Protein AF-A0A202DWE3-F1 (afdb_monomer_lite)

pLDDT: mean 94.94, std 4.94, range [66.31, 98.5]

Radius of gyration: 16.85 Å; chains: 1;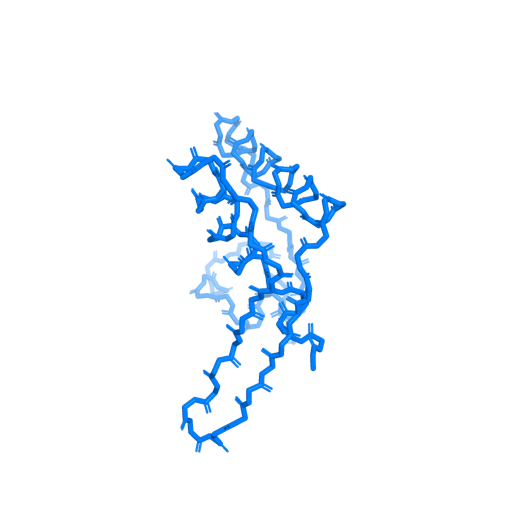 bounding box: 45×31×36 Å

Secondary structure (DSSP, 8-state):
-HHHHH-HHHHHHHHHHHHHHS---SEEEEEETTTTEEEEEE--HHHHHHHHHHHHHHHHHHHTT-------HHHHHT-TTTTT-TTPPP-

Sequence (91 aa):
DTRARESLQLGIYALAYQNTYQQPVKEVELHFLESGLIGVAEMTEKRIIKTQEQIEAAAAGIRSRQYEAKPGYQSCRYCAYVDICPSAVRA

Structure (mmCIF, N/CA/C/O backbone):
data_AF-A0A202DWE3-F1
#
_entry.id   AF-A0A202DWE3-F1
#
loop_
_atom_site.group_PDB
_atom_site.id
_atom_site.type_symbol
_atom_site.label_atom_id
_atom_site.label_alt_id
_atom_site.label_comp_id
_atom_site.label_asym_id
_atom_site.label_entity_id
_atom_site.label_seq_id
_atom_site.pdbx_PDB_ins_code
_atom_site.Cartn_x
_atom_site.Cartn_y
_atom_site.Cartn_z
_atom_site.occupancy
_atom_site.B_iso_or_equiv
_atom_site.auth_seq_id
_atom_site.auth_comp_id
_atom_site.auth_asym_id
_atom_site.auth_atom_id
_atom_site.pdbx_PDB_model_num
ATOM 1 N N . ASP A 1 1 ? 1.380 -2.577 16.159 1.00 66.31 1 ASP A N 1
ATOM 2 C CA . ASP A 1 1 ? 0.658 -1.562 15.359 1.00 66.31 1 ASP A CA 1
ATOM 3 C C . ASP A 1 1 ? 1.283 -1.058 14.080 1.00 66.31 1 ASP A C 1
ATOM 5 O O . ASP A 1 1 ? 0.528 -0.667 13.201 1.00 66.31 1 ASP A O 1
ATOM 9 N N . THR A 1 2 ? 2.603 -1.075 13.882 1.00 83.06 2 THR A N 1
ATOM 10 C CA . THR A 1 2 ? 3.205 -0.451 12.685 1.00 83.06 2 THR A CA 1
ATOM 11 C C . THR A 1 2 ? 2.638 -0.978 11.359 1.00 83.06 2 THR A C 1
ATOM 13 O O . THR A 1 2 ? 2.242 -0.179 10.517 1.00 83.06 2 THR A O 1
ATOM 16 N N . ARG A 1 3 ? 2.493 -2.306 11.205 1.00 87.06 3 ARG A N 1
ATOM 17 C CA . ARG A 1 3 ? 1.921 -2.921 9.989 1.00 87.06 3 ARG A CA 1
ATOM 18 C C . ARG A 1 3 ? 0.453 -2.553 9.755 1.00 87.06 3 ARG A C 1
ATOM 20 O O . ARG A 1 3 ? 0.084 -2.259 8.625 1.00 87.06 3 ARG A O 1
ATOM 27 N N . ALA A 1 4 ? -0.370 -2.540 10.805 1.00 90.19 4 ALA A N 1
ATOM 28 C CA . ALA A 1 4 ? -1.773 -2.139 10.697 1.00 90.19 4 ALA A CA 1
ATOM 29 C C . ALA A 1 4 ? -1.898 -0.648 10.347 1.00 90.19 4 ALA A C 1
ATOM 31 O O . ALA A 1 4 ? -2.695 -0.276 9.489 1.00 90.19 4 ALA A O 1
ATOM 32 N N . ARG A 1 5 ? -1.054 0.204 10.939 1.00 89.00 5 ARG A N 1
ATOM 33 C CA . ARG A 1 5 ? -0.998 1.653 10.693 1.00 89.00 5 ARG A CA 1
ATOM 34 C C . ARG A 1 5 ? -0.505 2.015 9.288 1.00 89.00 5 ARG A C 1
ATOM 36 O O . ARG A 1 5 ? -0.975 2.987 8.706 1.00 89.00 5 ARG A O 1
ATOM 43 N N . GLU A 1 6 ? 0.433 1.249 8.743 1.00 91.44 6 GLU A N 1
ATOM 44 C CA . GLU A 1 6 ? 1.036 1.493 7.422 1.00 91.44 6 GLU A CA 1
ATOM 45 C C . GLU A 1 6 ? 0.333 0.745 6.282 1.00 91.44 6 GLU A C 1
ATOM 47 O O . GLU A 1 6 ? 0.646 0.967 5.113 1.00 91.44 6 GLU A O 1
ATOM 52 N N . SER A 1 7 ? -0.646 -0.108 6.595 1.00 95.50 7 SER A N 1
ATOM 53 C CA . SER A 1 7 ? -1.421 -0.828 5.588 1.00 95.50 7 SER A CA 1
ATOM 54 C C . SER A 1 7 ? -2.315 0.122 4.788 1.00 95.50 7 SER A C 1
ATOM 56 O O . SER A 1 7 ? -3.329 0.618 5.290 1.00 95.50 7 SER A O 1
ATOM 58 N N . LEU A 1 8 ? -1.959 0.330 3.516 1.00 95.81 8 LEU A N 1
ATOM 59 C CA . LEU A 1 8 ? -2.804 1.025 2.541 1.00 95.81 8 LEU A CA 1
ATOM 60 C C . LEU A 1 8 ? -4.121 0.272 2.312 1.00 95.81 8 LEU A C 1
ATOM 62 O O . LEU A 1 8 ? -5.172 0.893 2.208 1.00 95.81 8 LEU A O 1
ATOM 66 N N . GLN A 1 9 ? -4.087 -1.063 2.299 1.00 96.81 9 GLN A N 1
ATOM 67 C CA . GLN A 1 9 ? -5.285 -1.881 2.109 1.00 96.81 9 GLN A CA 1
ATOM 68 C C . GLN A 1 9 ? -6.344 -1.607 3.187 1.00 96.81 9 GLN A C 1
ATOM 70 O O . GLN A 1 9 ? -7.511 -1.412 2.858 1.00 96.81 9 GLN A O 1
ATOM 75 N N . LEU A 1 10 ? -5.945 -1.536 4.463 1.00 97.44 10 LEU A N 1
ATOM 76 C CA . LEU A 1 10 ? -6.880 -1.208 5.543 1.00 97.44 10 LEU A CA 1
ATOM 77 C C . LEU A 1 10 ? -7.431 0.217 5.411 1.00 97.44 10 LEU A C 1
ATOM 79 O O . LEU A 1 10 ? -8.617 0.435 5.645 1.00 97.44 10 LEU A O 1
ATOM 83 N N . GLY A 1 11 ? -6.597 1.168 4.977 1.00 97.25 11 GLY A N 1
ATOM 84 C CA . GLY A 1 11 ? -7.048 2.524 4.662 1.00 97.25 11 GLY A CA 1
ATOM 85 C C . GLY A 1 11 ? -8.118 2.546 3.567 1.00 97.25 11 GLY A C 1
ATOM 86 O O . GLY A 1 11 ? -9.137 3.215 3.726 1.00 97.25 11 GLY A O 1
ATOM 87 N N . ILE A 1 12 ? -7.925 1.778 2.487 1.00 97.69 12 ILE A N 1
ATOM 88 C CA . ILE A 1 12 ? -8.888 1.667 1.379 1.00 97.69 12 ILE A CA 1
ATOM 89 C C . ILE A 1 12 ? -10.232 1.131 1.884 1.00 97.69 12 ILE A C 1
ATOM 91 O O . ILE A 1 12 ? -11.272 1.699 1.555 1.00 97.69 12 ILE A O 1
ATOM 95 N N . TYR A 1 13 ? -10.230 0.075 2.702 1.00 97.44 13 TYR A N 1
ATOM 96 C CA . TYR A 1 13 ? -11.472 -0.482 3.247 1.00 97.44 13 TYR A CA 1
ATOM 97 C C . TYR A 1 13 ? -12.197 0.488 4.179 1.00 97.44 13 TYR A C 1
ATOM 99 O O . TYR A 1 13 ? -13.414 0.626 4.084 1.00 97.44 13 TYR A O 1
ATOM 107 N N . ALA A 1 14 ? -11.463 1.193 5.039 1.00 97.31 14 ALA A N 1
ATOM 108 C CA . ALA A 1 14 ? -12.035 2.206 5.918 1.00 97.31 14 ALA A CA 1
ATOM 109 C C . ALA A 1 14 ? -12.680 3.361 5.132 1.00 97.31 14 ALA A C 1
ATOM 111 O O . ALA A 1 14 ? -13.806 3.759 5.426 1.00 97.31 14 ALA A O 1
ATOM 112 N N . LEU A 1 15 ? -12.000 3.854 4.094 1.00 97.00 15 LEU A N 1
ATOM 113 C CA . LEU A 1 15 ? -12.531 4.873 3.188 1.00 97.00 15 LEU A CA 1
ATOM 114 C C . LEU A 1 15 ? -13.778 4.372 2.440 1.00 97.00 15 LEU A C 1
ATOM 116 O O . LEU A 1 15 ? -14.776 5.085 2.353 1.00 97.00 15 LEU A O 1
ATOM 120 N N . ALA A 1 16 ? -13.752 3.138 1.929 1.00 97.12 16 ALA A N 1
ATOM 121 C CA . ALA A 1 16 ? -14.898 2.533 1.253 1.00 97.12 16 ALA A CA 1
ATOM 122 C C . ALA A 1 16 ? -16.108 2.392 2.189 1.00 97.12 16 ALA A C 1
ATOM 124 O O . ALA A 1 16 ? -17.229 2.717 1.794 1.00 97.12 16 ALA A O 1
ATOM 125 N N . TYR A 1 17 ? -15.883 1.964 3.435 1.00 97.62 17 TYR A N 1
ATOM 126 C CA . TYR A 1 17 ? -16.918 1.905 4.465 1.00 97.62 17 TYR A CA 1
ATOM 127 C C . TYR A 1 17 ? -17.526 3.290 4.706 1.00 97.62 17 TYR A C 1
ATOM 129 O O . TYR A 1 17 ? -18.743 3.448 4.616 1.00 97.62 17 TYR A O 1
ATOM 137 N N . GLN A 1 18 ? -16.687 4.305 4.934 1.00 96.06 18 GLN A N 1
ATOM 138 C CA . GLN A 1 18 ? -17.148 5.669 5.183 1.00 96.06 18 GLN A CA 1
ATOM 139 C C . GLN A 1 18 ? -17.971 6.224 4.018 1.00 96.06 18 GLN A C 1
ATOM 141 O O . GLN A 1 18 ? -19.029 6.796 4.253 1.00 96.06 18 GLN A O 1
ATOM 146 N N . ASN A 1 19 ? -17.549 6.006 2.773 1.00 95.94 19 ASN A N 1
ATOM 147 C CA . ASN A 1 19 ? -18.291 6.473 1.598 1.00 95.94 19 ASN A CA 1
ATOM 148 C C . ASN A 1 1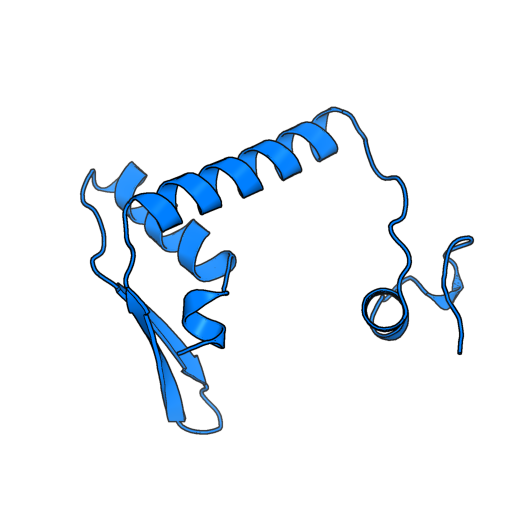9 ? -19.617 5.728 1.387 1.00 95.94 19 ASN A C 1
ATOM 150 O O . ASN A 1 19 ? -20.583 6.314 0.902 1.00 95.94 19 ASN A O 1
ATOM 154 N N . THR A 1 20 ? -19.671 4.445 1.751 1.00 97.81 20 THR A N 1
ATOM 155 C CA . THR A 1 20 ? -20.873 3.614 1.583 1.00 97.81 20 THR A CA 1
ATOM 156 C C . THR A 1 20 ? -21.923 3.930 2.642 1.00 97.81 20 THR A C 1
ATOM 158 O O . THR A 1 20 ? -23.101 4.068 2.326 1.00 97.81 20 THR A O 1
ATOM 161 N N . TYR A 1 21 ? -21.497 4.061 3.898 1.00 97.06 21 TYR A N 1
ATOM 162 C CA . TYR A 1 21 ? -22.391 4.185 5.052 1.00 97.06 21 TYR A CA 1
ATOM 163 C C . TYR A 1 21 ? -22.472 5.603 5.622 1.00 97.06 21 TYR A C 1
ATOM 165 O O . TYR A 1 21 ? -23.208 5.830 6.576 1.00 97.06 21 TYR A O 1
ATOM 173 N N . GLN A 1 22 ? -21.721 6.557 5.060 1.00 95.88 22 GLN A N 1
ATOM 174 C CA . GLN A 1 22 ? -21.618 7.941 5.545 1.00 95.88 22 GLN A CA 1
ATOM 175 C C . GLN A 1 22 ? -21.217 8.033 7.026 1.00 95.88 22 GLN A C 1
ATOM 177 O O . GLN A 1 22 ? -21.590 8.966 7.736 1.00 95.88 22 GLN A O 1
ATOM 182 N N . GLN A 1 23 ? -20.438 7.055 7.499 1.00 94.50 23 GLN A N 1
ATOM 183 C CA . GLN A 1 23 ? -20.002 6.951 8.887 1.00 94.50 23 GLN A CA 1
ATOM 184 C C . GLN A 1 23 ? -18.513 6.588 8.958 1.00 94.50 23 GLN A C 1
ATOM 186 O O . GLN A 1 23 ? -18.109 5.581 8.372 1.00 94.50 23 GLN A O 1
ATOM 191 N N . PRO A 1 24 ? -17.684 7.354 9.690 1.00 92.56 24 PRO A N 1
ATOM 192 C CA . PRO A 1 24 ? -16.277 7.018 9.850 1.00 92.56 24 PRO A CA 1
ATOM 193 C C . PRO A 1 24 ? -16.105 5.780 10.737 1.00 92.56 24 PRO A C 1
ATOM 195 O O . PRO A 1 24 ? -16.825 5.588 11.723 1.00 92.56 24 PRO A O 1
ATOM 198 N N . VAL A 1 25 ? -15.103 4.965 10.416 1.00 94.81 25 VAL A N 1
ATOM 199 C CA . VAL A 1 25 ? -14.611 3.918 11.320 1.00 94.81 25 VAL A CA 1
ATOM 200 C C . VAL A 1 25 ? -13.600 4.522 12.291 1.00 94.81 25 VAL A C 1
ATOM 202 O O . VAL A 1 25 ? -12.825 5.397 11.914 1.00 94.81 25 VAL A O 1
ATOM 205 N N . LYS A 1 26 ? -13.596 4.064 13.547 1.00 95.81 26 LYS A N 1
ATOM 206 C CA . LYS A 1 26 ? -12.637 4.547 14.556 1.00 95.81 26 LYS A CA 1
ATOM 207 C C . LYS A 1 26 ? -11.266 3.900 14.399 1.00 95.81 26 LYS A C 1
ATOM 209 O O . LYS A 1 26 ? -10.240 4.559 14.544 1.00 95.81 26 LYS A O 1
ATOM 214 N N . GLU A 1 27 ? -11.251 2.618 14.067 1.00 96.94 27 GLU A N 1
ATOM 215 C CA . GLU A 1 27 ? -10.039 1.821 13.974 1.00 96.94 27 GLU A CA 1
ATOM 216 C C . GLU A 1 27 ? -10.196 0.690 12.963 1.00 96.94 27 GLU A C 1
ATOM 218 O O . GLU A 1 27 ? -11.294 0.380 12.497 1.00 96.94 27 GLU A O 1
ATOM 223 N N . VAL A 1 28 ? -9.060 0.106 12.607 1.00 97.25 28 VAL A N 1
ATOM 224 C CA . VAL A 1 28 ? -8.937 -1.064 11.743 1.00 97.25 28 VAL A CA 1
ATOM 225 C C . VAL A 1 28 ? -7.977 -2.053 12.381 1.00 97.25 28 VAL A C 1
ATOM 227 O O . VAL A 1 28 ? -7.022 -1.661 13.056 1.00 97.25 28 VAL A O 1
ATOM 230 N N . GLU A 1 29 ? -8.192 -3.334 12.105 1.00 97.50 29 GLU A N 1
ATOM 231 C CA . GLU A 1 29 ? -7.385 -4.415 12.657 1.00 97.50 29 GLU A CA 1
ATOM 232 C C . GLU A 1 29 ? -6.776 -5.277 11.551 1.00 97.50 29 GLU A C 1
ATOM 234 O O . GLU A 1 29 ? -7.374 -5.506 10.499 1.00 97.50 29 GLU A O 1
ATOM 239 N N . LEU A 1 30 ? -5.573 -5.784 11.808 1.00 97.31 30 LEU A N 1
ATOM 240 C CA . LEU A 1 30 ? -4.889 -6.776 10.993 1.00 97.31 30 LEU A CA 1
ATOM 241 C C . LEU A 1 30 ? -4.658 -8.035 11.826 1.00 97.31 30 LEU A C 1
ATOM 243 O O . LEU A 1 30 ? -3.843 -8.027 12.749 1.00 97.31 30 LEU A O 1
ATOM 247 N N . HIS A 1 31 ? -5.353 -9.110 11.465 1.00 96.62 31 HIS A N 1
ATOM 248 C CA . HIS A 1 31 ? -5.295 -10.398 12.155 1.00 96.62 31 HIS A CA 1
ATOM 249 C C . HIS A 1 31 ? -4.284 -11.323 11.469 1.00 96.62 31 HIS A C 1
ATOM 251 O O . HIS A 1 31 ? -4.462 -11.702 10.311 1.00 96.62 31 HIS A O 1
ATOM 257 N N . PHE A 1 32 ? -3.218 -11.698 12.176 1.00 95.56 32 PHE A N 1
ATOM 258 C CA . PHE A 1 32 ? -2.237 -12.683 11.716 1.00 95.56 32 PHE A CA 1
ATOM 259 C C . PHE A 1 32 ? -2.669 -14.079 12.164 1.00 95.56 32 PHE A C 1
ATOM 261 O O . PHE A 1 32 ? -2.430 -14.471 13.302 1.00 95.56 32 PHE A O 1
ATOM 268 N N . LEU A 1 33 ? -3.297 -14.832 11.260 1.00 95.56 33 LEU A N 1
ATOM 269 C CA . LEU A 1 33 ? -3.963 -16.098 11.594 1.00 95.56 33 LEU A CA 1
ATOM 270 C C . LEU A 1 33 ? -3.024 -17.165 12.177 1.00 95.56 33 LEU A C 1
ATOM 272 O O . LEU A 1 33 ? -3.419 -17.887 13.083 1.00 95.56 33 LEU A O 1
ATOM 276 N N . GLU A 1 34 ? -1.784 -17.249 11.690 1.00 95.88 34 GLU A N 1
ATOM 277 C CA . GLU A 1 34 ? -0.819 -18.256 12.154 1.00 95.88 34 GLU A CA 1
ATOM 278 C C . GLU A 1 34 ? -0.329 -18.002 13.584 1.00 95.88 34 GLU A C 1
ATOM 280 O O . GLU A 1 34 ? -0.143 -18.940 14.353 1.00 95.88 34 GLU A O 1
ATOM 285 N N . SER A 1 35 ? -0.104 -16.736 13.944 1.00 95.25 35 SER A N 1
ATOM 286 C CA . SER A 1 35 ? 0.443 -16.359 15.252 1.00 95.25 35 SER A CA 1
ATOM 287 C C . SER A 1 35 ? -0.618 -15.904 16.252 1.00 95.25 35 SER A C 1
ATOM 289 O O . SER A 1 35 ? -0.306 -15.731 17.428 1.00 95.25 35 SER A O 1
ATOM 291 N N . GLY A 1 36 ? -1.847 -15.648 15.795 1.00 94.44 36 GLY A N 1
ATOM 292 C CA . GLY A 1 36 ? -2.906 -15.013 16.580 1.00 94.44 36 GLY A CA 1
ATOM 293 C C . GLY A 1 36 ? -2.644 -13.537 16.906 1.00 94.44 36 GLY A C 1
ATOM 294 O O . GLY A 1 36 ? -3.411 -12.934 17.651 1.00 94.44 36 GLY A O 1
ATOM 295 N N . LEU A 1 37 ? -1.570 -12.937 16.378 1.00 96.31 37 LEU A N 1
ATOM 296 C CA . LEU A 1 37 ? -1.250 -11.534 16.632 1.00 96.31 37 LEU A CA 1
ATOM 297 C C . LEU A 1 37 ? -2.296 -10.629 15.971 1.00 96.31 37 LEU A C 1
ATOM 299 O O . LEU A 1 37 ? -2.577 -10.765 14.780 1.00 96.31 37 LEU A O 1
ATOM 303 N N . ILE A 1 38 ? -2.795 -9.647 16.717 1.00 97.06 38 ILE A N 1
ATOM 304 C CA . ILE A 1 38 ? -3.685 -8.606 16.198 1.00 97.06 38 ILE A CA 1
ATOM 305 C C . ILE A 1 38 ? -2.930 -7.279 16.234 1.00 97.06 38 ILE A C 1
ATOM 307 O O . ILE A 1 38 ? -2.432 -6.857 17.277 1.00 97.06 38 ILE A O 1
ATOM 311 N N . GLY A 1 39 ? -2.792 -6.636 15.076 1.00 96.44 39 GLY A N 1
ATOM 312 C CA . GLY A 1 39 ? -2.329 -5.253 14.985 1.00 96.44 39 GLY A CA 1
ATOM 313 C C . GLY A 1 39 ? -3.520 -4.316 14.851 1.00 96.44 39 GLY A C 1
ATOM 314 O O . GLY A 1 39 ? -4.339 -4.528 13.964 1.00 96.44 39 GLY A O 1
ATOM 315 N N . VAL A 1 40 ? -3.586 -3.270 15.665 1.00 97.12 40 VAL A N 1
ATOM 316 C CA . VAL A 1 40 ? -4.681 -2.292 15.658 1.00 97.12 40 VAL A CA 1
ATOM 317 C C . VAL A 1 40 ? -4.156 -0.959 15.127 1.00 97.12 40 VAL A C 1
ATOM 319 O O . VAL A 1 40 ? -2.960 -0.667 15.173 1.00 97.12 40 VAL A O 1
ATOM 322 N N . ALA A 1 41 ? -5.014 -0.144 14.527 1.00 96.38 41 ALA A N 1
ATOM 323 C CA . ALA A 1 41 ? -4.635 1.210 14.163 1.00 96.38 41 ALA A CA 1
ATOM 324 C C . ALA A 1 41 ? -5.845 2.133 14.060 1.00 96.38 41 ALA A C 1
ATOM 326 O O . ALA A 1 41 ? -6.814 1.826 13.368 1.00 96.38 41 ALA A O 1
ATOM 327 N N . GLU A 1 42 ? -5.728 3.316 14.657 1.00 96.38 42 GLU A N 1
ATOM 328 C CA . GLU A 1 42 ? -6.731 4.371 14.551 1.00 96.38 42 GLU A CA 1
ATOM 329 C C . GLU A 1 42 ? -6.863 4.889 13.105 1.00 96.38 42 GLU A C 1
ATOM 331 O O . GLU A 1 42 ? -5.878 5.020 12.355 1.00 96.38 42 GLU A O 1
ATOM 336 N N . MET A 1 43 ? -8.097 5.206 12.715 1.00 95.50 43 MET A N 1
ATOM 337 C CA . MET A 1 43 ? -8.442 5.819 11.434 1.00 95.50 43 MET A CA 1
ATOM 338 C C . MET A 1 43 ? -8.751 7.303 11.616 1.00 95.50 43 MET A C 1
ATOM 340 O O . MET A 1 43 ? -9.894 7.747 11.597 1.00 95.50 43 MET A O 1
ATOM 344 N N . THR A 1 44 ? -7.685 8.087 11.765 1.00 95.31 44 THR A N 1
ATOM 345 C CA . THR A 1 44 ? -7.782 9.551 11.795 1.00 95.31 44 THR A CA 1
ATOM 346 C C . THR A 1 44 ? -8.176 10.115 10.428 1.00 95.31 44 THR A C 1
ATOM 348 O O . THR A 1 44 ? -7.839 9.551 9.383 1.00 95.31 44 THR A O 1
ATOM 351 N N . GLU A 1 45 ? -8.807 11.290 10.416 1.00 93.88 45 GLU A N 1
ATOM 352 C CA . GLU A 1 45 ? -9.160 12.008 9.182 1.00 93.88 45 GLU A CA 1
ATOM 353 C C . GLU A 1 45 ? -7.942 12.216 8.267 1.00 93.88 45 GLU A C 1
ATOM 355 O O . GLU A 1 45 ? -7.987 11.927 7.073 1.00 93.88 45 GLU A O 1
ATOM 360 N N . LYS A 1 46 ? -6.796 12.600 8.844 1.00 95.00 46 LYS A N 1
ATOM 361 C CA . LYS A 1 46 ? -5.528 12.739 8.113 1.00 95.00 46 LYS A CA 1
ATOM 362 C C . LYS A 1 46 ? -5.135 11.457 7.374 1.00 95.00 46 LYS A C 1
ATOM 364 O O . LYS A 1 46 ? -4.573 11.515 6.280 1.00 95.00 46 LYS A O 1
ATOM 369 N N . ARG A 1 47 ? -5.392 10.291 7.970 1.00 94.25 47 ARG A N 1
ATOM 370 C CA . ARG A 1 47 ? -5.091 8.994 7.358 1.00 94.25 47 ARG A CA 1
ATOM 371 C C . ARG A 1 47 ? -6.061 8.665 6.226 1.00 94.25 47 ARG A C 1
ATOM 373 O O . ARG A 1 47 ? -5.617 8.138 5.207 1.00 94.25 47 ARG A O 1
ATOM 380 N N . ILE A 1 48 ? -7.340 9.000 6.380 1.00 94.69 48 ILE A N 1
ATOM 381 C CA . ILE A 1 48 ? -8.345 8.876 5.315 1.00 94.69 48 ILE A CA 1
ATOM 382 C C . ILE A 1 48 ? -7.954 9.743 4.112 1.00 94.69 48 ILE A C 1
ATOM 384 O O . ILE A 1 48 ? -7.851 9.220 3.004 1.00 94.69 48 ILE A O 1
ATOM 388 N N . ILE A 1 49 ? -7.619 11.018 4.337 1.00 96.00 49 ILE A N 1
ATOM 389 C CA . ILE A 1 49 ? -7.173 11.944 3.281 1.00 96.00 49 ILE A CA 1
ATOM 390 C C . ILE A 1 49 ? -5.940 11.390 2.562 1.00 96.00 49 ILE A C 1
ATOM 392 O O . ILE A 1 49 ? -5.946 11.244 1.344 1.00 96.00 49 ILE A O 1
ATOM 396 N N . LYS A 1 50 ? -4.911 10.977 3.310 1.00 96.69 50 LYS A N 1
ATOM 397 C CA . LYS A 1 50 ? -3.694 10.400 2.719 1.00 96.69 50 LYS A CA 1
ATOM 398 C C . LYS A 1 50 ? -3.975 9.135 1.897 1.00 96.69 50 LYS A C 1
ATOM 400 O O . LYS A 1 50 ? -3.326 8.901 0.881 1.00 96.69 50 LYS A O 1
ATOM 405 N N . THR A 1 51 ? -4.919 8.305 2.341 1.00 96.69 51 THR A N 1
ATOM 406 C CA . THR A 1 51 ? -5.344 7.111 1.593 1.00 96.69 51 THR A CA 1
ATOM 407 C C . THR A 1 51 ? -5.968 7.523 0.259 1.00 96.69 51 THR A C 1
ATOM 409 O O . THR A 1 51 ? -5.582 6.987 -0.779 1.00 96.69 51 THR A O 1
ATOM 412 N N . GLN A 1 52 ? -6.880 8.500 0.273 1.00 97.50 52 GLN A N 1
ATOM 413 C CA . GLN A 1 52 ? -7.515 9.041 -0.931 1.00 97.50 52 GLN A CA 1
ATOM 414 C C . GLN A 1 52 ? -6.473 9.605 -1.912 1.00 97.50 52 GLN A C 1
ATOM 416 O O . GLN A 1 52 ? -6.474 9.221 -3.080 1.00 97.50 52 GLN A O 1
ATOM 421 N N . GLU A 1 53 ? -5.524 10.417 -1.439 1.00 98.25 53 GLU A N 1
ATOM 422 C CA . GLU A 1 53 ? -4.439 10.975 -2.266 1.00 98.25 53 GLU A CA 1
ATOM 423 C C . GLU A 1 53 ? -3.605 9.880 -2.952 1.00 98.25 53 GLU A C 1
ATOM 425 O O . GLU A 1 53 ? -3.270 9.978 -4.134 1.00 98.25 53 GLU A O 1
ATOM 430 N N . GLN A 1 54 ? -3.278 8.803 -2.229 1.00 98.12 54 GLN A N 1
ATOM 431 C CA . GLN A 1 54 ? -2.526 7.676 -2.787 1.00 98.12 54 GLN A CA 1
ATOM 432 C C . GLN A 1 54 ? -3.318 6.926 -3.864 1.00 98.12 54 GLN A C 1
ATOM 434 O O . GLN A 1 54 ? -2.742 6.545 -4.887 1.00 98.12 54 GLN A O 1
ATOM 439 N N . ILE A 1 55 ? -4.626 6.736 -3.661 1.00 97.88 55 ILE A N 1
ATOM 440 C CA . ILE A 1 55 ? -5.523 6.134 -4.658 1.00 97.88 55 ILE A CA 1
ATOM 441 C C . ILE A 1 55 ? -5.581 7.013 -5.908 1.00 97.88 55 ILE A C 1
ATOM 443 O O . ILE A 1 55 ? -5.426 6.509 -7.020 1.00 97.88 55 ILE A O 1
ATOM 447 N N . GLU A 1 56 ? -5.776 8.320 -5.745 1.00 98.25 56 GLU A N 1
ATOM 448 C CA . GLU A 1 56 ? -5.876 9.268 -6.855 1.00 98.25 56 GLU A CA 1
ATOM 449 C C . GLU A 1 56 ? -4.590 9.332 -7.671 1.00 98.25 56 GLU A C 1
ATOM 451 O O . GLU A 1 56 ? -4.647 9.244 -8.900 1.00 98.25 56 GLU A O 1
ATOM 456 N N . ALA A 1 57 ? -3.436 9.403 -7.003 1.00 97.94 57 ALA A N 1
ATOM 457 C CA . ALA A 1 57 ? -2.132 9.395 -7.655 1.00 97.94 57 ALA A CA 1
ATOM 458 C C . ALA A 1 57 ? -1.912 8.109 -8.466 1.00 97.94 57 ALA A C 1
ATOM 460 O O . ALA A 1 57 ? -1.529 8.171 -9.638 1.00 97.94 57 ALA A O 1
ATOM 461 N N . ALA A 1 58 ? -2.207 6.940 -7.883 1.00 97.44 58 ALA A N 1
ATOM 462 C CA . ALA A 1 58 ? -2.102 5.663 -8.585 1.00 97.44 58 ALA A CA 1
ATOM 463 C C . ALA A 1 58 ? -3.059 5.599 -9.786 1.00 97.44 58 ALA A C 1
ATOM 465 O O . ALA A 1 58 ? -2.659 5.235 -10.892 1.00 97.44 58 ALA A O 1
ATOM 466 N N . ALA A 1 59 ? -4.314 6.006 -9.597 1.00 98.31 59 ALA A N 1
ATOM 467 C CA . ALA A 1 59 ? -5.326 5.982 -10.642 1.00 98.31 59 ALA A CA 1
ATOM 468 C C . ALA A 1 59 ? -4.998 6.951 -11.794 1.00 98.31 59 ALA A C 1
ATOM 470 O O . ALA A 1 59 ? -5.223 6.620 -12.961 1.00 98.31 59 ALA A O 1
ATOM 471 N N . ALA A 1 60 ? -4.439 8.127 -11.494 1.00 98.50 60 ALA A N 1
ATOM 472 C CA . ALA A 1 60 ? -3.966 9.083 -12.492 1.00 98.50 60 ALA A CA 1
ATOM 473 C C . ALA A 1 60 ? -2.795 8.518 -13.311 1.00 98.50 60 ALA A C 1
ATOM 475 O O . ALA A 1 60 ? -2.833 8.578 -14.543 1.0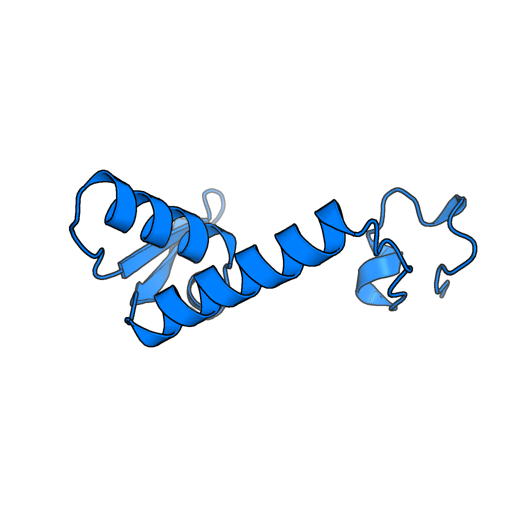0 98.50 60 ALA A O 1
ATOM 476 N N . GLY A 1 61 ? -1.803 7.906 -12.654 1.00 98.25 61 GLY A N 1
ATOM 477 C CA . GLY A 1 61 ? -0.684 7.240 -13.328 1.00 98.25 61 GLY A CA 1
ATOM 478 C C . GLY A 1 61 ? -1.147 6.104 -14.245 1.00 98.25 61 GLY A C 1
ATOM 479 O O . GLY A 1 61 ? -0.751 6.039 -15.407 1.00 98.25 61 GLY A O 1
ATOM 480 N N . ILE A 1 62 ? -2.081 5.267 -13.777 1.00 98.31 62 ILE A N 1
ATOM 481 C CA . ILE A 1 62 ? -2.656 4.173 -14.577 1.00 98.31 62 ILE A CA 1
ATOM 482 C C . ILE A 1 62 ? -3.366 4.712 -15.824 1.00 98.31 62 ILE A C 1
ATOM 484 O O . ILE A 1 62 ? -3.105 4.232 -16.926 1.00 98.31 62 ILE A O 1
ATOM 488 N N . ARG A 1 63 ? -4.242 5.717 -15.678 1.00 98.50 63 ARG A N 1
ATOM 489 C CA . ARG A 1 63 ? -4.993 6.298 -16.809 1.00 98.50 63 ARG A CA 1
ATOM 490 C C . ARG A 1 63 ? -4.093 6.994 -17.828 1.00 98.50 63 ARG A C 1
ATOM 492 O O . ARG A 1 63 ? -4.400 6.970 -19.015 1.00 98.50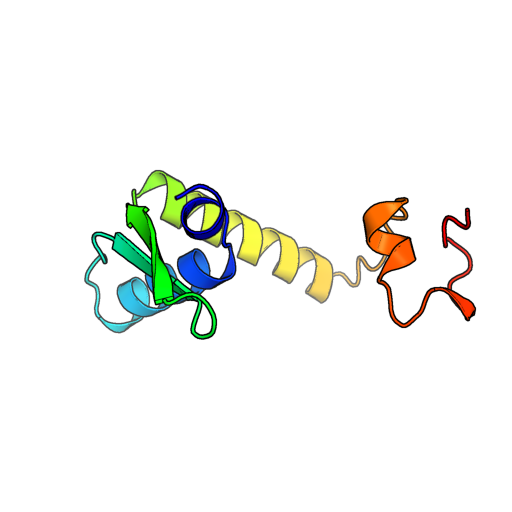 63 ARG A O 1
ATOM 499 N N . SER A 1 64 ? -2.992 7.586 -17.374 1.00 98.50 64 SER A N 1
ATOM 500 C CA . SER A 1 64 ? -1.997 8.241 -18.233 1.00 98.50 64 SER A CA 1
ATOM 501 C C . SER A 1 64 ? -0.916 7.294 -18.765 1.00 98.50 64 SER A C 1
ATOM 503 O O . SER A 1 64 ? -0.040 7.739 -19.500 1.00 98.50 64 SER A O 1
ATOM 505 N N . ARG A 1 65 ? -0.998 5.990 -18.452 1.00 98.12 65 ARG A N 1
ATOM 506 C CA . ARG A 1 65 ? -0.028 4.955 -18.855 1.00 98.12 65 ARG A CA 1
ATOM 507 C C . ARG A 1 65 ? 1.406 5.229 -18.380 1.00 98.12 65 ARG A C 1
ATOM 509 O O . ARG A 1 65 ? 2.360 4.834 -19.045 1.00 98.12 65 ARG A O 1
ATOM 516 N N . GLN A 1 66 ? 1.551 5.873 -17.224 1.00 97.94 66 GLN A N 1
ATOM 517 C CA . GLN A 1 66 ? 2.837 6.083 -16.552 1.00 97.94 66 GLN A CA 1
ATOM 518 C C . GLN A 1 66 ? 3.308 4.771 -15.907 1.00 97.94 66 GLN A C 1
ATOM 520 O O . GLN A 1 66 ? 3.071 4.512 -14.724 1.00 97.94 66 GLN A O 1
ATOM 525 N N . TYR A 1 67 ? 3.900 3.896 -16.720 1.00 95.00 67 TYR A N 1
ATOM 526 C CA . TYR A 1 67 ? 4.382 2.568 -16.321 1.00 95.00 67 TYR A CA 1
ATOM 527 C C . TYR A 1 67 ? 5.908 2.488 -16.247 1.00 95.00 67 TYR A C 1
ATOM 529 O O . TYR A 1 67 ? 6.476 1.395 -16.304 1.00 95.00 67 TYR A O 1
ATOM 537 N N . GLU A 1 68 ? 6.587 3.630 -16.135 1.00 95.12 68 GLU A N 1
ATOM 538 C CA . GLU A 1 68 ? 8.032 3.681 -15.967 1.00 95.12 68 GLU A CA 1
ATOM 539 C C . GLU A 1 68 ? 8.450 2.814 -14.775 1.00 95.12 68 GLU A C 1
ATOM 541 O O . GLU A 1 68 ? 7.957 2.959 -13.650 1.00 95.12 68 GLU A O 1
ATOM 546 N N . ALA A 1 69 ? 9.372 1.886 -15.031 1.00 94.56 69 ALA A N 1
ATOM 547 C CA . ALA A 1 69 ? 9.880 1.003 -14.000 1.00 94.56 69 ALA A CA 1
ATOM 548 C C . ALA A 1 69 ? 10.577 1.815 -12.895 1.00 94.56 69 ALA A C 1
ATOM 550 O O . ALA A 1 69 ? 11.356 2.728 -13.167 1.00 94.56 69 ALA A O 1
ATOM 551 N N . LYS A 1 70 ? 10.332 1.443 -11.634 1.00 94.19 70 LYS A N 1
ATOM 552 C CA . LYS A 1 70 ? 10.981 2.023 -10.446 1.00 94.19 70 LYS A CA 1
ATOM 553 C C . LYS A 1 70 ? 11.845 0.954 -9.771 1.00 94.19 70 LYS A C 1
ATOM 555 O O . LYS A 1 70 ? 11.405 0.344 -8.790 1.00 94.19 70 LYS A O 1
ATOM 560 N N . PRO A 1 71 ? 13.019 0.633 -10.342 1.00 95.19 71 PRO A N 1
ATOM 561 C CA . PRO A 1 71 ? 13.820 -0.478 -9.864 1.00 95.19 71 PRO A CA 1
ATOM 562 C C . PRO A 1 71 ? 14.421 -0.187 -8.487 1.00 95.19 71 PRO A C 1
ATOM 564 O O . PRO A 1 71 ? 14.743 0.949 -8.149 1.00 95.19 71 PRO A O 1
ATOM 567 N N . GLY A 1 72 ? 14.578 -1.235 -7.687 1.00 95.12 72 GLY A N 1
ATOM 568 C CA . GLY A 1 72 ? 15.153 -1.165 -6.350 1.00 95.12 72 GLY A CA 1
ATOM 569 C C . GLY A 1 72 ? 15.448 -2.565 -5.830 1.00 95.12 72 GLY A C 1
ATOM 570 O O . GLY A 1 72 ? 14.787 -3.519 -6.222 1.00 95.12 72 GLY A O 1
ATOM 571 N N . TYR A 1 73 ? 16.438 -2.706 -4.947 1.00 92.06 7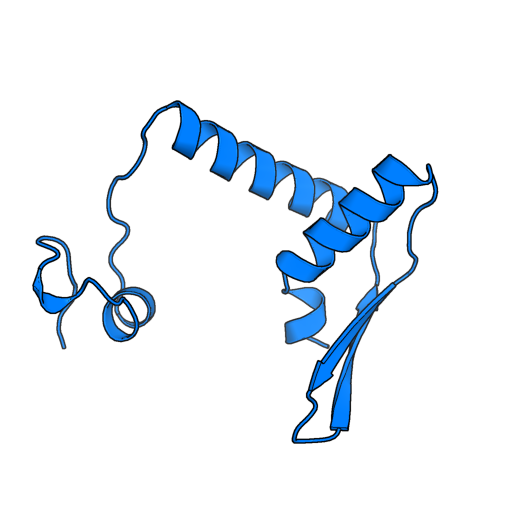3 TYR A N 1
ATOM 572 C CA . TYR A 1 73 ? 16.906 -4.026 -4.503 1.00 92.06 73 TYR A CA 1
ATOM 573 C C . TYR A 1 73 ? 15.766 -4.912 -3.967 1.00 92.06 73 TYR A C 1
ATOM 575 O O . TYR A 1 73 ? 15.568 -6.030 -4.434 1.00 92.06 73 TYR A O 1
ATOM 583 N N . GLN A 1 74 ? 14.967 -4.389 -3.029 1.00 92.25 74 GLN A N 1
ATOM 584 C CA . GLN A 1 74 ? 13.852 -5.136 -2.437 1.00 92.25 74 GLN A CA 1
ATOM 585 C C . GLN A 1 74 ? 12.697 -5.349 -3.425 1.00 92.25 74 GLN A C 1
ATOM 587 O O . GLN A 1 74 ? 12.147 -6.444 -3.491 1.00 92.25 74 GLN A O 1
ATOM 592 N N . SER A 1 75 ? 12.331 -4.330 -4.211 1.00 93.12 75 SER A N 1
ATOM 593 C CA . SER A 1 75 ? 11.219 -4.433 -5.164 1.00 93.12 75 SER A CA 1
ATOM 594 C C . SER A 1 75 ? 11.535 -5.388 -6.315 1.00 93.12 75 SER A C 1
ATOM 596 O O . SER A 1 75 ? 10.673 -6.170 -6.700 1.00 93.12 75 SER A O 1
ATOM 598 N N . CYS A 1 76 ? 12.766 -5.380 -6.832 1.00 95.81 76 CYS A N 1
ATOM 599 C CA . CYS A 1 76 ? 13.203 -6.280 -7.896 1.00 95.81 76 CYS A CA 1
ATOM 600 C C . CYS A 1 76 ? 13.370 -7.723 -7.404 1.00 95.81 76 CYS A C 1
ATOM 602 O O . CYS A 1 76 ? 12.936 -8.630 -8.106 1.00 95.81 76 CYS A O 1
ATOM 604 N N . ARG A 1 77 ? 13.921 -7.948 -6.198 1.00 94.38 77 ARG A N 1
ATOM 605 C CA . ARG A 1 77 ? 14.153 -9.296 -5.636 1.00 94.38 77 ARG A CA 1
ATOM 606 C C . ARG A 1 77 ? 12.890 -10.159 -5.567 1.00 94.38 77 ARG A C 1
ATOM 608 O O . ARG A 1 77 ? 12.980 -11.365 -5.761 1.00 94.38 77 ARG A O 1
ATOM 615 N N . TYR A 1 78 ? 11.739 -9.556 -5.276 1.00 93.75 78 TYR A N 1
ATOM 616 C CA . TYR A 1 78 ? 10.454 -10.261 -5.163 1.00 93.75 78 TYR A CA 1
ATOM 617 C C . TYR A 1 78 ? 9.528 -10.036 -6.370 1.00 93.75 78 TYR A C 1
ATOM 619 O O . TYR A 1 78 ? 8.368 -10.444 -6.341 1.00 93.75 78 TYR A O 1
ATOM 627 N N . CYS A 1 79 ? 10.002 -9.371 -7.428 1.00 95.00 79 CYS A N 1
ATOM 628 C CA . CYS A 1 79 ? 9.199 -9.109 -8.618 1.00 95.00 79 CYS A CA 1
ATOM 629 C C . CYS A 1 79 ? 9.117 -10.358 -9.501 1.00 95.00 79 CYS A C 1
ATOM 631 O O . CYS A 1 79 ? 10.138 -10.863 -9.960 1.00 95.00 79 CYS A O 1
ATOM 633 N N . ALA A 1 80 ? 7.901 -10.791 -9.837 1.00 95.88 80 ALA A N 1
ATOM 634 C CA . ALA A 1 80 ? 7.669 -11.936 -10.724 1.00 95.88 80 ALA A CA 1
ATOM 635 C C . ALA A 1 80 ? 8.233 -11.759 -12.152 1.00 95.88 80 ALA A C 1
ATOM 637 O O . ALA A 1 80 ? 8.368 -12.732 -12.883 1.00 95.88 80 ALA A O 1
ATOM 638 N N . TYR A 1 81 ? 8.566 -10.528 -12.554 1.00 94.94 81 TYR A N 1
ATOM 639 C CA . TYR A 1 81 ? 9.079 -10.197 -13.888 1.00 94.94 81 TYR A CA 1
ATOM 640 C C . TYR A 1 81 ? 10.593 -9.920 -13.910 1.00 94.94 81 TYR A C 1
ATOM 642 O O . TYR A 1 81 ? 11.105 -9.426 -14.914 1.00 94.94 81 TYR A O 1
ATOM 650 N N . VAL A 1 82 ? 11.321 -10.182 -12.817 1.00 95.69 82 VAL A N 1
ATOM 651 C CA . VAL A 1 82 ? 12.746 -9.819 -12.670 1.00 95.69 82 VAL A CA 1
ATOM 652 C C . VAL A 1 82 ? 13.649 -10.411 -13.763 1.00 95.69 82 VAL A C 1
ATOM 654 O O . VAL A 1 82 ? 14.591 -9.751 -14.211 1.00 95.69 82 VAL A O 1
ATOM 657 N N . ASP A 1 83 ? 13.328 -11.609 -14.251 1.00 94.19 83 ASP A N 1
ATOM 658 C CA . ASP A 1 83 ? 14.137 -12.304 -15.258 1.00 94.19 83 ASP A CA 1
ATOM 659 C C . ASP A 1 83 ? 14.050 -11.653 -16.642 1.00 94.19 83 ASP A C 1
ATOM 661 O O . ASP A 1 83 ? 15.019 -11.674 -17.400 1.00 94.19 83 ASP A O 1
ATOM 665 N N . ILE A 1 84 ? 12.922 -11.005 -16.949 1.00 95.25 84 ILE A N 1
ATOM 666 C CA . ILE A 1 84 ? 12.659 -10.391 -18.260 1.00 95.25 84 ILE A CA 1
ATOM 667 C C . ILE A 1 84 ? 12.674 -8.857 -18.236 1.00 95.25 84 ILE A C 1
ATOM 669 O O . ILE A 1 84 ? 12.660 -8.225 -19.290 1.00 95.25 84 ILE A O 1
ATOM 673 N N . CYS A 1 85 ? 12.683 -8.233 -17.057 1.00 95.38 85 CYS A N 1
ATOM 674 C CA . CYS A 1 85 ? 12.637 -6.780 -16.928 1.00 95.38 85 CYS A CA 1
ATOM 675 C C . CYS A 1 85 ? 14.005 -6.146 -17.258 1.00 95.38 85 CYS A C 1
ATOM 677 O O . CYS A 1 85 ? 14.982 -6.411 -16.551 1.00 95.38 85 CYS A O 1
ATOM 679 N N . PRO A 1 86 ? 14.097 -5.251 -18.264 1.00 95.25 86 PRO A N 1
ATOM 68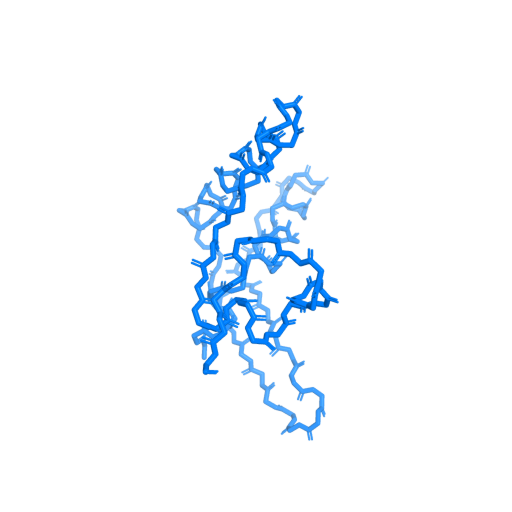0 C CA . PRO A 1 86 ? 15.366 -4.632 -18.659 1.00 95.25 86 PRO A CA 1
ATOM 681 C C . PRO A 1 86 ? 15.919 -3.654 -17.612 1.00 95.25 86 PRO A C 1
ATOM 683 O O . PRO A 1 86 ? 17.114 -3.384 -17.598 1.00 95.25 86 PRO A O 1
ATOM 686 N N . SER A 1 87 ? 15.069 -3.130 -16.724 1.00 96.56 87 SER A N 1
ATOM 687 C CA . SER A 1 87 ? 15.461 -2.198 -15.659 1.00 96.56 87 SER A CA 1
ATOM 688 C C . SER A 1 87 ? 15.780 -2.888 -14.330 1.00 96.56 87 SER A C 1
ATOM 690 O O . SER A 1 87 ? 16.034 -2.200 -13.345 1.00 96.56 87 SER A O 1
ATOM 692 N N . ALA A 1 88 ? 15.712 -4.222 -14.253 1.00 95.62 88 ALA A N 1
ATOM 693 C CA . ALA A 1 88 ? 15.871 -4.947 -12.996 1.00 95.62 88 ALA A CA 1
ATOM 694 C C . ALA A 1 88 ? 17.248 -4.711 -12.353 1.00 95.62 88 ALA A C 1
ATOM 696 O O . ALA A 1 88 ? 18.285 -4.888 -12.990 1.00 95.62 88 ALA A O 1
ATOM 697 N N . VAL A 1 89 ? 17.254 -4.392 -11.055 1.00 95.00 89 VAL A N 1
ATOM 698 C CA . VAL A 1 89 ? 18.470 -4.436 -10.234 1.00 95.00 89 VAL A CA 1
ATOM 699 C C . VAL A 1 89 ? 18.686 -5.882 -9.808 1.00 95.00 89 VAL A C 1
ATOM 701 O O . VAL A 1 89 ? 17.855 -6.451 -9.097 1.00 95.00 89 VAL A O 1
ATOM 704 N N . ARG A 1 90 ? 19.796 -6.466 -10.259 1.00 85.88 90 ARG A N 1
ATOM 705 C CA . ARG A 1 90 ? 20.234 -7.816 -9.892 1.00 85.88 90 ARG A CA 1
ATOM 706 C C . ARG A 1 90 ? 21.354 -7.708 -8.857 1.00 85.88 90 ARG A C 1
ATOM 708 O O . ARG A 1 90 ? 22.143 -6.766 -8.916 1.00 85.88 90 ARG A O 1
ATOM 715 N N . ALA A 1 91 ? 21.338 -8.616 -7.885 1.00 67.81 91 ALA A N 1
ATOM 716 C CA . ALA A 1 91 ? 22.407 -8.760 -6.900 1.00 67.81 91 ALA A CA 1
ATOM 717 C C . ALA A 1 91 ? 23.628 -9.430 -7.536 1.00 67.81 91 ALA A C 1
ATOM 719 O O . ALA A 1 91 ? 23.405 -10.302 -8.408 1.00 67.81 91 ALA A O 1
#

Foldseek 3Di:
DVCQAPDLPQLVVQLVCCVVVVDGDQKDWDADPVVRDIDIDGDDPVSNVVSVVVVVVVVVCVVVVVPPDDEDDVCLVPDPCNVPDPPYDDD